Protein AF-A0A7N1A497-F1 (afdb_monomer_lite)

Secondary structure (DSSP, 8-state):
-PPP-GGGGS--HHHHB-HHHHHHHHH--HHHHHHH-EEEETTEEE---B-HHHHHHHHHHHHHHHHHHHHHT-TTS-BSSSSSS-EEEGGGGT-HHHHHHHIIIIIHHHHHHH-GGGTGGG------EEE------PPP-

Radius of gyration: 17.55 Å; chains: 1; bounding box: 47×36×50 Å

pLDDT: mean 84.55, std 15.81, range [39.16, 97.81]

Sequence (141 aa):
MQRVDWSLYSMNPGEFFTPAFLNAIHDGSEGAICSIVTELFPGIYEFEIFRRDFCQRLIEESDLMENWVFHTRSDPIRAASAPRESGLVLSDFGMKSMLNQMMRDYIRPVAAVLFPEFGGASLDRQQSFALMYGYIGYPEG

Organism: Kalanchoe fedtschenkoi (NCBI:txid63787)

Foldseek 3Di:
DDDDPCVLLAADQVQFFDPLLVVLLVVLDLVSLVVQWDDPDQLDIDGGTTDPRNVVSVVVNQVVVVVVCVVVVDPQWDAPDDDDDFKTFPCSPRNVVNVQCCCQRRVLSSQCSSPVVPPSVPDRDDTDMDGDDDDPDDPDD

Structure (mmCIF, N/CA/C/O backbone):
data_AF-A0A7N1A497-F1
#
_entry.id   AF-A0A7N1A497-F1
#
loop_
_atom_site.group_PDB
_atom_site.id
_atom_site.type_symbol
_atom_site.label_atom_id
_atom_site.label_alt_id
_atom_site.label_comp_id
_atom_site.label_asym_id
_atom_site.label_entity_id
_atom_site.label_seq_id
_atom_site.pdbx_PDB_ins_code
_atom_site.Cartn_x
_atom_site.Cartn_y
_atom_site.Cartn_z
_atom_site.occupancy
_atom_site.B_iso_or_equiv
_atom_site.auth_seq_id
_atom_site.auth_comp_id
_atom_site.auth_asym_id
_atom_site.auth_atom_id
_atom_site.pdbx_PDB_model_num
ATOM 1 N N . MET A 1 1 ? 25.891 2.805 -14.492 1.00 43.47 1 MET A N 1
ATOM 2 C CA . MET A 1 1 ? 25.101 1.613 -14.123 1.00 43.47 1 MET A CA 1
ATOM 3 C C . MET A 1 1 ? 24.245 2.009 -12.930 1.00 43.47 1 MET A C 1
ATOM 5 O O . MET A 1 1 ? 24.787 2.106 -11.837 1.00 43.47 1 MET A O 1
ATOM 9 N N . GLN A 1 2 ? 22.981 2.387 -13.146 1.00 57.78 2 GLN A N 1
ATOM 10 C CA . GLN A 1 2 ? 22.062 2.682 -12.037 1.00 57.78 2 GLN A CA 1
ATOM 11 C C . GLN A 1 2 ? 21.722 1.375 -11.312 1.00 57.78 2 GLN A C 1
ATOM 13 O O . GLN A 1 2 ? 21.612 0.321 -11.939 1.00 57.78 2 GLN A O 1
ATOM 18 N N . ARG A 1 3 ? 21.673 1.431 -9.981 1.00 63.66 3 ARG A N 1
ATOM 19 C CA . ARG A 1 3 ? 21.463 0.273 -9.112 1.00 63.66 3 ARG A CA 1
ATOM 20 C C . ARG A 1 3 ? 19.959 0.077 -8.936 1.00 63.66 3 ARG A C 1
ATOM 22 O O . ARG A 1 3 ? 19.317 0.964 -8.397 1.00 63.66 3 ARG A O 1
ATOM 29 N N . VAL A 1 4 ? 19.442 -1.070 -9.369 1.00 68.81 4 VAL A N 1
ATOM 30 C CA . VAL A 1 4 ? 18.051 -1.482 -9.118 1.00 68.81 4 VAL A CA 1
ATOM 31 C C . VAL A 1 4 ? 17.860 -1.701 -7.618 1.00 68.81 4 VAL A C 1
ATOM 33 O O . VAL A 1 4 ? 18.651 -2.429 -6.998 1.00 68.81 4 VAL A O 1
ATOM 36 N N . ASP A 1 5 ? 16.829 -1.088 -7.037 1.00 80.62 5 ASP A N 1
ATOM 37 C CA . ASP A 1 5 ? 16.453 -1.326 -5.645 1.00 80.62 5 ASP A CA 1
ATOM 38 C C . ASP A 1 5 ? 15.539 -2.552 -5.528 1.00 80.62 5 ASP A C 1
ATOM 40 O O . ASP A 1 5 ? 14.311 -2.476 -5.517 1.00 80.62 5 ASP A O 1
ATOM 44 N N . TRP A 1 6 ? 16.165 -3.720 -5.391 1.00 83.06 6 TRP A N 1
ATOM 45 C CA . TRP A 1 6 ? 15.466 -4.998 -5.240 1.00 83.06 6 TRP A CA 1
ATOM 46 C C . TRP A 1 6 ? 14.535 -5.069 -4.024 1.00 83.06 6 TRP A C 1
ATOM 48 O O . TRP A 1 6 ? 13.638 -5.913 -4.003 1.00 83.06 6 TRP A O 1
ATOM 58 N N . SER A 1 7 ? 14.717 -4.207 -3.018 1.00 86.75 7 SER A N 1
ATOM 59 C CA . SER A 1 7 ? 13.871 -4.221 -1.822 1.00 86.75 7 SER A CA 1
ATOM 60 C C . SER A 1 7 ? 12.425 -3.813 -2.118 1.00 86.75 7 SER A C 1
ATOM 62 O O . SER A 1 7 ? 11.524 -4.275 -1.426 1.00 86.75 7 SER A O 1
ATOM 64 N N . LEU A 1 8 ? 12.174 -3.042 -3.185 1.00 89.31 8 LEU A N 1
ATOM 65 C CA . LEU A 1 8 ? 10.824 -2.639 -3.603 1.00 89.31 8 LEU A CA 1
ATOM 66 C C . LEU A 1 8 ? 9.998 -3.796 -4.185 1.00 89.31 8 LEU A C 1
ATOM 68 O O . LEU A 1 8 ? 8.771 -3.736 -4.214 1.00 89.31 8 LEU A O 1
ATOM 72 N N . TYR A 1 9 ? 10.652 -4.864 -4.642 1.00 90.00 9 TYR A N 1
ATOM 73 C CA . TYR A 1 9 ? 10.002 -5.980 -5.336 1.00 90.00 9 TYR A CA 1
ATOM 74 C C . TYR A 1 9 ? 9.536 -7.097 -4.396 1.00 90.00 9 TYR A C 1
ATOM 76 O O . TYR A 1 9 ? 8.829 -8.014 -4.820 1.00 90.00 9 TYR A O 1
ATOM 84 N N . SER A 1 10 ? 9.898 -7.017 -3.116 1.00 92.44 10 SER A N 1
ATOM 85 C CA . SER A 1 10 ? 9.478 -7.943 -2.068 1.00 92.44 10 SER A CA 1
ATOM 86 C C . SER A 1 10 ? 8.781 -7.175 -0.956 1.00 92.44 10 SER A C 1
ATOM 88 O O . SER A 1 10 ? 9.157 -6.054 -0.642 1.00 92.44 10 SER A O 1
ATOM 90 N N . MET A 1 11 ? 7.768 -7.773 -0.333 1.00 93.75 11 MET A N 1
ATOM 91 C CA . MET A 1 11 ? 7.037 -7.101 0.736 1.00 93.75 11 MET A CA 1
ATOM 92 C C . MET A 1 11 ? 7.947 -6.851 1.947 1.00 93.75 11 MET A C 1
ATOM 94 O O . MET A 1 11 ? 8.383 -7.804 2.594 1.00 93.75 11 MET A O 1
ATOM 98 N N . ASN A 1 12 ? 8.193 -5.580 2.273 1.00 93.75 12 ASN A N 1
ATOM 99 C CA . ASN A 1 12 ? 8.903 -5.162 3.480 1.00 93.75 12 ASN A CA 1
ATOM 100 C C . ASN A 1 12 ? 8.065 -4.123 4.248 1.00 93.75 12 ASN A C 1
ATOM 102 O O . ASN A 1 12 ? 8.229 -2.918 4.055 1.00 93.75 12 ASN A O 1
ATOM 106 N N . PRO A 1 13 ? 7.143 -4.571 5.119 1.00 93.19 13 PRO A N 1
ATOM 107 C CA . PRO A 1 13 ? 6.156 -3.689 5.736 1.00 93.19 13 PRO A CA 1
ATOM 108 C C . PRO A 1 13 ? 6.800 -2.547 6.529 1.00 93.19 13 PRO A C 1
ATOM 110 O O . PRO A 1 13 ? 6.355 -1.409 6.416 1.00 93.19 13 PRO A O 1
ATOM 113 N N . GLY A 1 14 ? 7.878 -2.835 7.269 1.00 94.00 14 GLY A N 1
ATOM 114 C CA . GLY A 1 14 ? 8.581 -1.859 8.109 1.00 94.00 14 GLY A CA 1
ATOM 115 C C . GLY A 1 14 ? 9.294 -0.751 7.331 1.00 94.00 14 GLY A C 1
ATOM 116 O O . GLY A 1 14 ? 9.503 0.335 7.867 1.00 94.00 14 GLY A O 1
ATOM 117 N N . GLU A 1 15 ? 9.637 -1.001 6.067 1.00 94.19 15 GLU A N 1
ATOM 118 C CA . GLU A 1 15 ? 10.219 0.011 5.183 1.00 94.19 15 GLU A CA 1
ATOM 119 C C . GLU A 1 15 ? 9.182 0.744 4.335 1.00 94.19 15 GLU A C 1
ATOM 121 O O . GLU A 1 15 ? 9.484 1.818 3.821 1.00 94.19 15 GLU A O 1
ATOM 126 N N . PHE A 1 16 ? 7.986 0.177 4.155 1.00 95.31 16 PHE A N 1
ATOM 127 C CA . PHE A 1 16 ? 6.973 0.728 3.250 1.00 95.31 16 PHE A CA 1
ATOM 128 C C . PHE A 1 16 ? 5.981 1.615 3.992 1.00 95.31 16 PHE A C 1
ATOM 130 O O . PHE A 1 16 ? 5.627 2.696 3.518 1.00 95.31 16 PHE A O 1
ATOM 137 N N . PHE A 1 17 ? 5.542 1.167 5.164 1.00 97.62 17 PHE A N 1
ATOM 138 C CA . PHE A 1 17 ? 4.409 1.750 5.862 1.00 97.62 17 PHE A CA 1
ATOM 139 C C . PHE A 1 17 ? 4.806 2.574 7.076 1.00 97.62 17 PHE A C 1
ATOM 141 O O . PHE A 1 17 ? 5.833 2.336 7.720 1.00 97.62 17 PHE A O 1
ATOM 148 N N . THR A 1 18 ? 3.975 3.558 7.407 1.00 97.81 18 THR A N 1
ATOM 149 C CA . THR A 1 18 ? 4.157 4.334 8.632 1.00 97.81 18 THR A CA 1
ATOM 150 C C . THR A 1 18 ? 4.018 3.416 9.855 1.00 97.81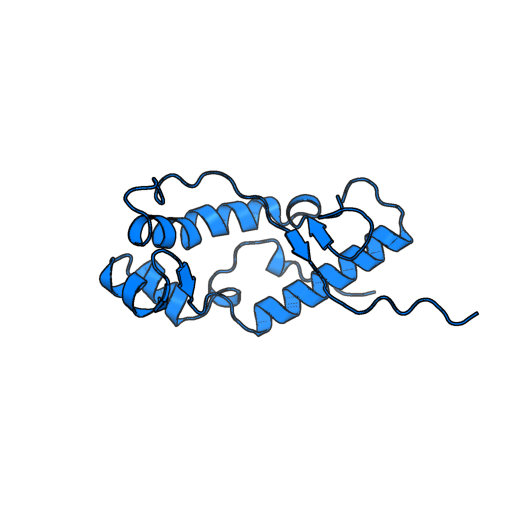 18 THR A C 1
ATOM 152 O O . THR A 1 18 ? 3.225 2.468 9.838 1.00 97.81 18 THR A O 1
ATOM 155 N N . PRO A 1 19 ? 4.753 3.676 10.954 1.00 97.19 19 PRO A N 1
ATOM 156 C CA . PRO A 1 19 ? 4.593 2.896 12.180 1.00 97.19 19 PRO A CA 1
ATOM 157 C C . PRO A 1 19 ? 3.158 2.925 12.720 1.00 97.19 19 PRO A C 1
ATOM 159 O O . PRO A 1 19 ? 2.674 1.912 13.213 1.00 97.19 19 PRO A O 1
ATOM 162 N N . ALA A 1 20 ? 2.468 4.065 12.598 1.00 96.69 20 ALA A N 1
ATOM 163 C CA . ALA A 1 20 ? 1.079 4.211 13.025 1.00 96.69 20 ALA A CA 1
ATOM 164 C C . ALA A 1 20 ? 0.147 3.274 12.245 1.00 96.69 20 ALA A C 1
ATOM 166 O O . ALA A 1 20 ? -0.616 2.527 12.857 1.00 96.69 20 ALA A O 1
ATOM 167 N N . PHE A 1 21 ? 0.272 3.253 10.913 1.00 97.62 21 PHE A N 1
ATOM 168 C CA . PHE A 1 21 ? -0.498 2.352 10.063 1.00 97.62 21 PHE A CA 1
ATOM 169 C C . PHE A 1 21 ? -0.230 0.886 10.413 1.00 97.62 21 PHE A C 1
ATOM 171 O O . PHE A 1 21 ? -1.163 0.136 10.681 1.00 97.62 21 PHE A O 1
ATOM 178 N N . LEU A 1 22 ? 1.041 0.478 10.488 1.00 97.12 22 LEU A N 1
ATOM 179 C CA . LEU A 1 22 ? 1.401 -0.904 10.827 1.00 97.12 22 LEU A CA 1
ATOM 180 C C . LEU A 1 22 ? 0.843 -1.345 12.173 1.00 97.12 22 LEU A C 1
ATOM 182 O O . LEU A 1 22 ? 0.290 -2.436 12.271 1.00 97.12 22 LEU A O 1
ATOM 186 N N . ASN A 1 23 ? 0.980 -0.507 13.198 1.00 97.19 23 ASN A N 1
ATOM 187 C CA . ASN A 1 23 ? 0.487 -0.825 14.531 1.00 97.19 23 ASN A CA 1
ATOM 188 C C . ASN A 1 23 ? -1.033 -1.006 14.529 1.00 97.19 23 ASN A C 1
ATOM 190 O O . ASN A 1 23 ? -1.518 -1.951 15.141 1.00 97.19 23 ASN A O 1
ATOM 194 N N . ALA A 1 24 ? -1.772 -0.162 13.803 1.00 97.31 24 ALA A N 1
ATOM 195 C CA . ALA A 1 24 ? -3.220 -0.296 13.681 1.00 97.31 24 ALA A CA 1
ATOM 196 C C . ALA A 1 24 ? -3.633 -1.594 12.967 1.00 97.31 24 ALA A C 1
ATOM 198 O O . ALA A 1 24 ? -4.546 -2.281 13.420 1.00 97.31 24 ALA A O 1
ATOM 199 N N . ILE A 1 25 ? -2.934 -1.973 11.891 1.00 96.81 25 ILE A N 1
ATOM 200 C CA . ILE A 1 25 ? -3.183 -3.241 11.185 1.00 96.81 25 ILE A CA 1
ATOM 201 C C . ILE A 1 25 ? -2.828 -4.453 12.055 1.00 96.81 25 ILE A C 1
ATOM 203 O O . ILE A 1 25 ? -3.540 -5.454 12.024 1.00 96.81 25 ILE A O 1
ATOM 207 N N . HIS A 1 26 ? -1.743 -4.378 12.828 1.00 95.25 26 HIS A N 1
ATOM 208 C CA . HIS A 1 26 ? -1.327 -5.453 13.729 1.00 95.25 26 HIS A CA 1
ATOM 209 C C . HIS A 1 26 ? -2.257 -5.622 14.932 1.00 95.25 26 HIS A C 1
ATOM 211 O O . HIS A 1 26 ? -2.475 -6.754 15.357 1.00 95.25 26 HIS A O 1
ATOM 217 N N . ASP A 1 27 ? -2.791 -4.525 15.469 1.00 96.38 27 ASP A N 1
ATOM 218 C CA . ASP A 1 27 ? -3.833 -4.555 16.496 1.00 96.38 27 ASP A CA 1
ATOM 219 C C . ASP A 1 27 ? -5.122 -5.181 15.940 1.00 96.38 27 ASP A C 1
ATOM 221 O O . ASP A 1 27 ? -5.709 -6.071 16.554 1.00 96.38 27 ASP A O 1
ATOM 225 N N . GLY A 1 28 ? -5.517 -4.769 14.732 1.00 91.00 28 GLY A N 1
ATOM 226 C CA . GLY A 1 28 ? -6.617 -5.370 13.982 1.00 91.00 28 GLY A CA 1
ATOM 227 C C . GLY A 1 28 ? -8.013 -5.043 14.518 1.00 91.00 28 GLY A C 1
ATOM 228 O O . GLY A 1 28 ? -8.995 -5.503 13.934 1.00 91.00 28 GLY A O 1
ATOM 229 N N . SER A 1 29 ? -8.137 -4.259 15.595 1.00 95.31 29 SER A N 1
ATOM 230 C CA . SER A 1 29 ? -9.435 -3.776 16.059 1.00 95.31 29 SER A CA 1
ATOM 231 C C . SER A 1 29 ? -9.966 -2.642 15.180 1.00 95.31 29 SER A C 1
ATOM 233 O O . SER A 1 29 ? -9.214 -1.827 14.638 1.00 95.31 29 SER A O 1
ATOM 235 N N . GLU A 1 30 ? -11.294 -2.542 15.094 1.00 95.19 30 GLU A N 1
ATOM 236 C CA . GLU A 1 30 ? -11.962 -1.412 14.439 1.00 95.19 30 GLU A CA 1
ATOM 237 C C . GLU A 1 30 ? -11.523 -0.079 15.052 1.00 95.19 30 GLU A C 1
ATOM 239 O O . GLU A 1 30 ? -11.254 0.874 14.331 1.00 95.19 30 GLU A O 1
ATOM 244 N N . GLY A 1 31 ? -11.370 -0.024 16.380 1.00 96.19 31 GLY A N 1
ATOM 245 C CA . GLY A 1 31 ? -10.925 1.176 17.086 1.00 96.19 31 GLY A CA 1
ATOM 246 C C . GLY A 1 31 ? -9.528 1.633 16.666 1.00 96.19 31 GLY A C 1
ATOM 247 O O . GLY A 1 31 ? -9.320 2.825 16.445 1.00 96.19 31 GLY A O 1
ATOM 248 N N . ALA A 1 32 ? -8.582 0.704 16.506 1.00 96.94 32 ALA A N 1
ATOM 249 C CA . ALA A 1 32 ? -7.232 1.033 16.062 1.00 96.94 32 ALA A CA 1
ATOM 250 C C . ALA A 1 32 ? -7.209 1.510 14.602 1.00 96.94 32 ALA A C 1
ATOM 252 O O . ALA A 1 32 ? -6.564 2.515 14.301 1.00 96.94 32 ALA A O 1
ATOM 253 N N . ILE A 1 33 ? -7.956 0.860 13.706 1.00 95.88 33 ILE A N 1
ATOM 254 C CA . ILE A 1 33 ? -8.060 1.280 12.300 1.00 95.88 33 ILE A CA 1
ATOM 255 C C . ILE A 1 33 ? -8.751 2.646 12.185 1.00 95.88 33 ILE A C 1
ATOM 257 O O . ILE A 1 33 ? -8.243 3.538 11.512 1.00 95.88 33 ILE A O 1
ATOM 261 N N . CYS A 1 34 ? -9.854 2.867 12.898 1.00 95.69 34 CYS A N 1
ATOM 262 C CA . CYS A 1 34 ? -10.537 4.160 12.915 1.00 95.69 34 CYS A CA 1
ATOM 263 C C . CYS A 1 34 ? -9.680 5.272 13.540 1.00 95.69 34 CYS A C 1
ATOM 265 O O . CYS A 1 34 ? -9.870 6.435 13.207 1.00 95.69 34 CYS A O 1
ATOM 267 N N . SER A 1 35 ? -8.713 4.942 14.406 1.00 96.56 35 SER A N 1
ATOM 268 C CA . SER A 1 35 ? -7.826 5.942 15.019 1.00 96.56 35 SER A CA 1
ATOM 269 C C . SER A 1 35 ? -6.838 6.587 14.042 1.00 96.56 35 SER A C 1
ATOM 271 O O . SER A 1 35 ? -6.362 7.691 14.303 1.00 96.56 35 SER A O 1
ATOM 273 N N . ILE A 1 36 ? -6.532 5.917 12.925 1.00 96.56 36 ILE A N 1
ATOM 274 C CA . ILE A 1 36 ? -5.603 6.418 11.899 1.00 96.56 36 ILE A CA 1
ATOM 275 C C . ILE A 1 36 ? -6.323 7.023 10.688 1.00 96.56 36 ILE A C 1
ATOM 277 O O . ILE A 1 36 ? -5.662 7.555 9.799 1.00 96.56 36 ILE A O 1
ATOM 281 N N . VAL A 1 37 ? -7.654 6.928 10.638 1.00 96.31 37 VAL A N 1
ATOM 282 C CA . VAL A 1 37 ? -8.482 7.352 9.508 1.00 96.31 37 VAL A CA 1
ATOM 283 C C . VAL A 1 37 ? -9.255 8.620 9.850 1.00 96.31 37 VAL A C 1
ATOM 285 O O . VAL A 1 37 ? -9.839 8.744 10.921 1.00 96.31 37 VAL A O 1
ATOM 288 N N . THR A 1 38 ? -9.306 9.552 8.902 1.00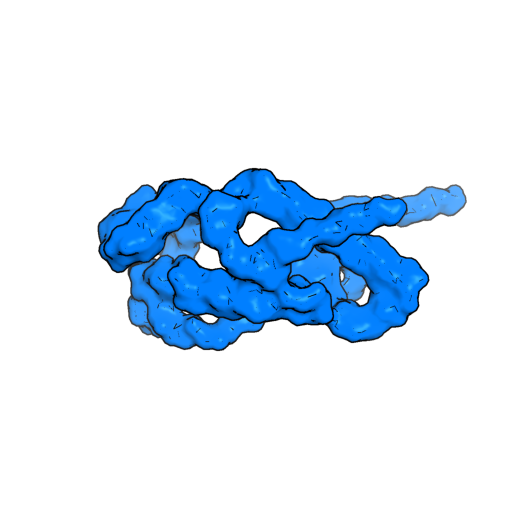 96.81 38 THR A N 1
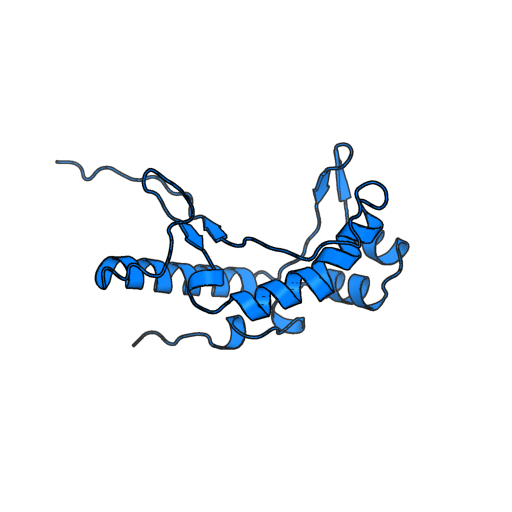ATOM 289 C CA . THR A 1 38 ? -10.186 10.724 8.943 1.00 96.81 38 THR A CA 1
ATOM 290 C C . THR A 1 38 ? -11.195 10.640 7.803 1.00 96.81 38 THR A C 1
ATOM 292 O O . THR A 1 38 ? -10.816 10.480 6.645 1.00 96.81 38 THR A O 1
ATOM 295 N N . GLU A 1 39 ? -12.487 10.745 8.111 1.00 96.56 39 GLU A N 1
ATOM 296 C CA . GLU A 1 39 ? -13.533 10.848 7.089 1.00 96.56 39 GLU A CA 1
ATOM 297 C C . GLU A 1 39 ? -13.637 12.299 6.602 1.00 96.56 39 GLU A C 1
ATOM 299 O O . GLU A 1 39 ? -13.969 13.201 7.371 1.00 96.56 39 GLU A O 1
ATOM 304 N N . LEU A 1 40 ? -13.331 12.534 5.325 1.00 96.06 40 LEU A N 1
ATOM 305 C CA . LEU A 1 40 ? -13.418 13.861 4.706 1.00 96.06 40 LEU A CA 1
ATOM 306 C C . LEU A 1 40 ? -14.840 14.154 4.211 1.00 96.06 40 LEU A C 1
ATOM 308 O O . LEU A 1 40 ? -15.321 15.282 4.297 1.00 96.06 40 LEU A O 1
ATOM 312 N N . PHE A 1 41 ? -15.504 13.120 3.692 1.00 95.12 41 PHE A N 1
ATOM 313 C CA . PHE A 1 41 ? -16.884 13.118 3.206 1.00 95.12 41 PHE A CA 1
ATOM 314 C C . PHE A 1 41 ? -17.479 11.723 3.420 1.00 95.12 41 PHE A C 1
ATOM 316 O O . PHE A 1 41 ? -16.701 10.780 3.537 1.00 95.12 41 PHE A O 1
ATOM 323 N N . PRO A 1 42 ? -18.816 11.554 3.404 1.00 94.19 42 PRO A N 1
ATOM 324 C CA . PRO A 1 42 ? -19.441 10.242 3.558 1.00 94.19 42 PRO A CA 1
ATOM 325 C C . PRO A 1 42 ? -18.830 9.184 2.626 1.00 94.19 42 PRO A C 1
ATOM 327 O O . PRO A 1 42 ? -18.953 9.283 1.402 1.00 94.19 42 PRO A O 1
ATOM 330 N N . GLY A 1 43 ? -18.152 8.193 3.209 1.00 92.38 43 GLY A N 1
ATOM 331 C CA . GLY A 1 43 ? -17.480 7.110 2.479 1.00 92.38 43 GLY A CA 1
ATOM 332 C C . GLY A 1 43 ? -16.145 7.480 1.812 1.00 92.38 43 GLY A C 1
ATOM 333 O O . GLY A 1 43 ? -15.613 6.678 1.044 1.00 92.38 43 GLY A O 1
ATOM 334 N N . ILE A 1 44 ? -15.596 8.670 2.081 1.00 95.31 44 ILE A N 1
ATOM 335 C CA . ILE A 1 44 ? -14.278 9.125 1.616 1.00 95.31 44 ILE A CA 1
ATOM 336 C C . ILE A 1 44 ? -13.363 9.319 2.822 1.00 95.31 44 ILE A C 1
ATOM 338 O O . ILE A 1 44 ? -13.562 10.212 3.647 1.00 95.31 44 ILE A O 1
ATOM 342 N N . TYR A 1 45 ? -12.311 8.509 2.862 1.00 96.12 45 TYR A N 1
ATOM 343 C CA . TYR A 1 45 ? -11.397 8.402 3.989 1.00 96.12 45 TYR A CA 1
ATOM 344 C C . TYR A 1 45 ? -9.972 8.779 3.586 1.00 96.12 45 TYR A C 1
ATOM 346 O O . TYR A 1 45 ? -9.488 8.371 2.530 1.00 96.12 45 TYR A O 1
ATOM 354 N N . GLU A 1 46 ? -9.295 9.522 4.453 1.00 96.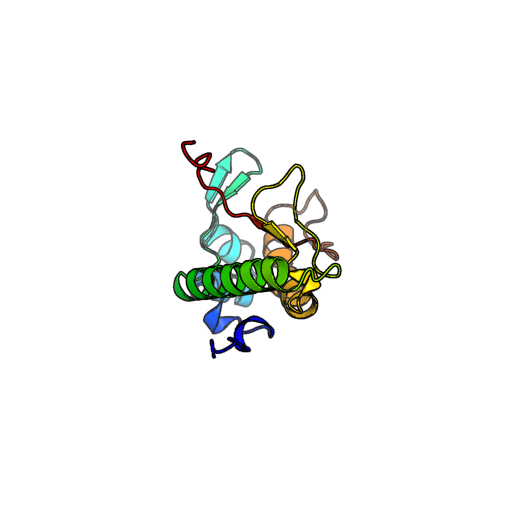50 46 GLU A N 1
ATOM 355 C CA . GLU A 1 46 ? -7.889 9.898 4.332 1.00 96.50 46 GLU A CA 1
ATOM 356 C C . GLU A 1 46 ? -7.090 9.336 5.513 1.00 96.50 46 GLU A C 1
ATOM 358 O O . GLU A 1 46 ? -7.557 9.346 6.654 1.00 96.50 46 GLU A O 1
ATOM 363 N N . PHE A 1 47 ? -5.890 8.822 5.236 1.00 96.31 47 PHE A N 1
ATOM 364 C CA . PHE A 1 47 ? -4.957 8.325 6.247 1.00 96.31 47 PHE A CA 1
ATOM 365 C C . PHE A 1 47 ? -3.526 8.244 5.703 1.00 96.31 47 PHE A C 1
ATOM 367 O O . PHE A 1 47 ? -3.296 8.061 4.505 1.00 96.31 47 PHE A O 1
ATOM 374 N N . GLU A 1 48 ? -2.545 8.348 6.601 1.00 96.56 48 GLU A N 1
ATOM 375 C CA . GLU A 1 48 ? -1.126 8.259 6.257 1.00 96.56 48 GLU A CA 1
ATOM 376 C C . GLU A 1 48 ? -0.659 6.797 6.234 1.00 96.56 48 GLU A C 1
ATOM 378 O O . GLU A 1 48 ? -0.437 6.167 7.270 1.00 96.56 48 GLU A O 1
ATOM 383 N N . ILE A 1 49 ? -0.496 6.247 5.032 1.00 96.81 49 ILE A N 1
ATOM 384 C CA . ILE A 1 49 ? -0.138 4.838 4.838 1.00 96.81 49 ILE A CA 1
ATOM 385 C C . ILE A 1 49 ? 1.359 4.627 4.601 1.00 96.81 49 ILE A C 1
ATOM 387 O O . ILE A 1 49 ? 1.962 3.754 5.223 1.00 96.81 49 ILE A O 1
ATOM 391 N N . PHE A 1 50 ? 1.970 5.410 3.714 1.00 97.12 50 PHE A N 1
ATOM 392 C CA . PHE A 1 50 ? 3.325 5.164 3.229 1.00 97.12 50 PHE A CA 1
ATOM 393 C C . PHE A 1 50 ? 4.342 6.094 3.863 1.00 97.12 50 PHE A C 1
ATOM 395 O O . PHE A 1 50 ? 4.091 7.280 4.070 1.00 97.12 50 PHE A O 1
ATOM 402 N N . ARG A 1 51 ? 5.541 5.568 4.094 1.00 97.19 51 ARG A N 1
ATOM 403 C CA . ARG A 1 51 ? 6.673 6.397 4.490 1.00 97.19 51 ARG A CA 1
ATOM 404 C C . ARG A 1 51 ? 7.185 7.200 3.297 1.00 97.19 51 ARG A C 1
ATOM 406 O O . ARG A 1 51 ? 7.212 6.721 2.164 1.00 97.19 51 ARG A O 1
ATOM 413 N N . ARG A 1 52 ? 7.675 8.412 3.564 1.00 95.62 52 ARG A N 1
ATOM 414 C CA . ARG A 1 52 ? 8.232 9.296 2.527 1.00 95.62 52 ARG A CA 1
ATOM 415 C C . ARG A 1 52 ? 9.420 8.673 1.783 1.00 95.62 52 ARG A C 1
ATOM 417 O O . ARG A 1 52 ? 9.525 8.852 0.576 1.00 95.62 52 ARG A O 1
ATOM 424 N N . ASP A 1 53 ? 10.303 7.965 2.483 1.00 94.38 53 ASP A N 1
ATOM 425 C CA . ASP A 1 53 ? 11.462 7.284 1.892 1.00 94.38 53 ASP A CA 1
ATOM 426 C C . ASP A 1 53 ? 11.044 6.157 0.941 1.00 94.38 53 ASP A C 1
ATOM 428 O O . ASP A 1 53 ? 11.628 6.015 -0.129 1.00 94.38 53 ASP A O 1
ATOM 432 N N . PHE A 1 54 ? 10.002 5.394 1.275 1.00 94.25 54 PHE A N 1
ATOM 433 C CA . PHE A 1 54 ? 9.405 4.440 0.341 1.00 94.25 54 PHE A CA 1
ATOM 434 C C . PHE A 1 54 ? 8.843 5.128 -0.906 1.00 94.25 54 PHE A C 1
ATOM 436 O O . PHE A 1 54 ? 9.171 4.716 -2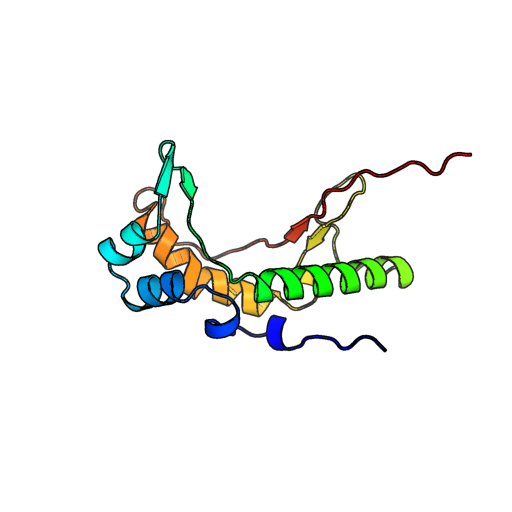.016 1.00 94.25 54 PHE A O 1
ATOM 443 N N . CYS A 1 55 ? 8.054 6.197 -0.742 1.00 94.25 55 CYS A N 1
ATOM 444 C CA . CYS A 1 55 ? 7.504 6.940 -1.880 1.00 94.25 55 CYS A CA 1
ATOM 445 C C . CYS A 1 55 ? 8.610 7.465 -2.805 1.00 94.25 55 CYS A C 1
ATOM 447 O O . CYS A 1 55 ? 8.503 7.324 -4.017 1.00 94.25 55 CYS A O 1
ATOM 449 N N . GLN A 1 56 ? 9.684 8.019 -2.237 1.00 93.00 56 GLN A N 1
ATOM 450 C CA . GLN A 1 56 ? 10.843 8.497 -2.991 1.00 93.00 56 GLN A CA 1
ATOM 451 C C . GLN A 1 56 ? 11.475 7.371 -3.822 1.00 93.00 56 GLN A C 1
ATOM 453 O O . GLN A 1 56 ? 11.652 7.529 -5.026 1.00 93.00 56 GLN A O 1
ATOM 458 N N . ARG A 1 57 ? 11.756 6.218 -3.205 1.00 92.88 57 ARG A N 1
ATOM 459 C CA . ARG A 1 57 ? 12.346 5.064 -3.903 1.00 92.88 57 ARG A CA 1
ATOM 460 C C . ARG A 1 57 ? 11.430 4.523 -4.999 1.00 92.88 57 ARG A C 1
ATOM 462 O O . ARG A 1 57 ? 11.909 4.174 -6.070 1.00 92.88 57 ARG A O 1
ATOM 469 N N . LEU A 1 58 ? 10.118 4.480 -4.754 1.00 91.44 58 LEU A N 1
ATOM 470 C CA . LEU A 1 58 ? 9.138 4.038 -5.748 1.00 91.44 58 LEU A CA 1
ATOM 471 C C . LEU A 1 58 ? 9.065 4.990 -6.951 1.00 91.44 58 LEU A C 1
ATOM 473 O O . LEU A 1 58 ? 8.943 4.520 -8.082 1.00 91.44 58 LEU A O 1
ATOM 477 N N . ILE A 1 59 ? 9.146 6.303 -6.717 1.00 89.56 59 ILE A N 1
ATOM 478 C CA . ILE A 1 59 ? 9.212 7.315 -7.782 1.00 89.56 59 ILE A CA 1
ATOM 479 C C . ILE A 1 59 ? 10.492 7.123 -8.599 1.00 89.56 59 ILE A C 1
ATOM 481 O O . ILE A 1 59 ? 10.409 6.964 -9.811 1.00 89.56 59 ILE A O 1
ATOM 485 N N . GLU A 1 60 ? 11.651 7.044 -7.940 1.00 89.94 60 GLU A N 1
ATOM 486 C CA . GLU A 1 60 ? 12.943 6.845 -8.608 1.00 89.94 60 GLU A CA 1
ATOM 487 C C . GLU A 1 60 ? 12.949 5.567 -9.461 1.00 89.94 60 GLU A C 1
ATOM 489 O O . GLU A 1 60 ? 13.342 5.602 -10.623 1.00 89.94 60 GLU A O 1
ATOM 494 N N . GLU A 1 61 ? 12.458 4.446 -8.929 1.00 89.56 61 GLU A N 1
ATOM 495 C CA . GLU A 1 61 ? 12.370 3.185 -9.674 1.00 89.56 61 GLU A CA 1
ATOM 496 C C . GLU A 1 61 ? 11.392 3.272 -10.859 1.00 89.56 61 GLU A C 1
ATOM 498 O O . GLU A 1 61 ? 11.661 2.722 -11.930 1.00 89.56 61 GLU A O 1
ATOM 503 N N . SER A 1 62 ? 10.279 3.995 -10.701 1.00 86.19 62 SER A N 1
ATOM 504 C CA . SER A 1 62 ? 9.320 4.226 -11.787 1.00 86.19 62 SER A CA 1
ATOM 505 C C . SER A 1 62 ? 9.946 5.061 -12.909 1.00 86.19 62 SER A C 1
ATOM 507 O O . SER A 1 62 ? 9.858 4.670 -14.072 1.00 86.19 62 SER A O 1
ATOM 509 N N . ASP A 1 63 ? 10.669 6.133 -12.579 1.00 84.31 63 ASP A N 1
ATOM 510 C CA . ASP A 1 63 ? 11.385 6.964 -13.555 1.00 84.31 63 ASP A CA 1
ATOM 511 C C . ASP A 1 63 ? 12.444 6.154 -14.317 1.00 84.31 63 ASP A C 1
ATOM 513 O O . ASP A 1 63 ? 12.602 6.286 -15.536 1.00 84.31 63 ASP A O 1
ATOM 517 N N . LEU A 1 64 ? 13.188 5.293 -13.615 1.00 85.00 64 LEU A N 1
ATOM 518 C CA . LEU A 1 64 ? 14.173 4.397 -14.227 1.00 85.00 64 LEU A CA 1
ATOM 519 C C . LEU A 1 64 ? 13.517 3.451 -15.231 1.00 85.00 64 LEU A C 1
ATOM 521 O O . LEU A 1 64 ? 14.022 3.278 -16.345 1.00 85.00 64 LEU A O 1
ATOM 525 N N . MET A 1 65 ? 12.392 2.855 -14.843 1.00 83.00 65 MET A N 1
ATOM 526 C CA . MET A 1 65 ? 11.665 1.919 -15.686 1.00 83.00 65 MET A CA 1
ATOM 527 C C . MET A 1 65 ? 11.061 2.615 -16.907 1.00 83.00 65 MET A C 1
ATOM 529 O O . MET A 1 65 ? 11.164 2.096 -18.017 1.00 83.00 65 MET A O 1
ATOM 533 N N . GLU A 1 66 ? 10.497 3.810 -16.745 1.00 79.06 66 GLU A N 1
ATOM 534 C CA . GLU A 1 66 ? 9.909 4.568 -17.851 1.00 79.06 66 GLU A CA 1
ATOM 535 C C . GLU A 1 66 ? 10.972 4.950 -18.879 1.00 79.06 66 GLU A C 1
ATOM 537 O O . GLU A 1 66 ? 10.809 4.708 -20.080 1.00 79.06 66 GLU A O 1
ATOM 542 N N . ASN A 1 67 ? 12.118 5.441 -18.401 1.00 79.81 67 ASN A N 1
ATOM 543 C CA . ASN A 1 67 ? 13.273 5.711 -19.247 1.00 79.81 67 ASN A CA 1
ATOM 544 C C . ASN A 1 67 ? 13.738 4.445 -19.976 1.00 79.81 67 ASN A C 1
ATOM 546 O O . ASN A 1 67 ? 14.032 4.494 -21.173 1.00 79.81 67 ASN A O 1
ATOM 550 N N . TRP A 1 68 ? 13.796 3.301 -19.294 1.00 80.69 68 TRP A N 1
ATOM 551 C CA . TRP A 1 68 ? 14.194 2.042 -19.917 1.00 80.69 68 TRP A CA 1
ATOM 552 C C . TRP A 1 68 ? 13.212 1.596 -21.008 1.00 80.69 68 TRP A C 1
ATOM 554 O O . TRP A 1 68 ? 13.654 1.262 -22.111 1.00 80.69 68 TRP A O 1
ATOM 564 N N . VAL A 1 69 ? 11.899 1.646 -20.753 1.00 77.38 69 VAL A N 1
ATOM 565 C CA . VAL A 1 69 ? 10.850 1.330 -21.741 1.00 77.38 69 VAL A CA 1
ATOM 566 C C . VAL A 1 69 ? 10.995 2.212 -22.978 1.00 77.38 69 VAL A C 1
ATOM 568 O O . VAL A 1 69 ? 11.005 1.698 -24.102 1.00 77.38 69 VAL A O 1
ATOM 571 N N . PHE A 1 70 ? 11.188 3.518 -22.778 1.00 74.25 70 PHE A N 1
ATOM 572 C CA . PHE A 1 70 ? 11.366 4.484 -23.860 1.00 74.25 70 PHE A CA 1
ATOM 573 C C . PHE A 1 70 ? 12.579 4.159 -24.747 1.00 74.25 70 PHE A C 1
ATOM 575 O O . PHE A 1 70 ? 12.467 4.149 -25.974 1.00 74.25 70 PHE A O 1
ATOM 582 N N . HIS A 1 71 ? 13.732 3.844 -24.145 1.00 76.62 71 HIS A N 1
ATOM 583 C CA . HIS A 1 71 ? 14.972 3.589 -24.890 1.00 76.62 71 HIS A CA 1
ATOM 584 C C . HIS A 1 71 ? 15.026 2.204 -25.543 1.00 76.62 71 HIS A C 1
ATOM 586 O O . HIS A 1 71 ? 15.666 2.041 -26.582 1.00 76.62 71 HIS A O 1
ATOM 592 N N . THR A 1 72 ? 14.379 1.199 -24.951 1.00 74.12 72 THR A N 1
ATOM 593 C CA . THR A 1 72 ? 14.451 -0.191 -25.431 1.00 74.12 72 THR A CA 1
ATOM 594 C C . THR A 1 72 ? 13.299 -0.596 -26.346 1.00 74.12 72 THR A C 1
ATOM 596 O O . THR A 1 72 ? 13.387 -1.652 -26.968 1.00 74.12 72 THR A O 1
ATOM 599 N N . ARG A 1 73 ? 12.249 0.234 -26.472 1.00 63.88 73 ARG A N 1
ATOM 600 C CA . ARG A 1 73 ? 10.985 -0.118 -27.153 1.00 63.88 73 ARG A CA 1
ATOM 601 C C . ARG A 1 73 ? 10.400 -1.428 -26.623 1.00 63.88 73 ARG A C 1
ATOM 603 O O . ARG A 1 73 ? 9.935 -2.274 -27.381 1.00 63.88 73 ARG A O 1
ATOM 610 N N . SER A 1 74 ? 10.484 -1.610 -25.311 1.00 60.75 74 SER A N 1
ATOM 611 C CA . SER A 1 74 ? 9.995 -2.817 -24.663 1.00 60.75 74 SER A CA 1
ATOM 612 C C . SER A 1 74 ? 8.468 -2.792 -24.587 1.00 60.75 74 SER A C 1
ATOM 614 O O . SER A 1 74 ? 7.894 -2.184 -23.690 1.00 60.75 74 SER A O 1
ATOM 616 N N . ASP A 1 75 ? 7.827 -3.541 -25.487 1.00 60.12 75 ASP A N 1
ATOM 617 C CA . ASP A 1 75 ? 6.374 -3.754 -25.539 1.00 60.12 75 ASP A CA 1
ATOM 618 C C . ASP A 1 75 ? 5.711 -4.423 -24.305 1.00 60.12 75 ASP A C 1
ATOM 620 O O . ASP A 1 75 ? 4.505 -4.229 -24.136 1.00 60.12 75 ASP A O 1
ATOM 624 N N . PRO A 1 76 ? 6.381 -5.218 -23.430 1.00 60.41 76 PRO A N 1
ATOM 625 C CA . PRO A 1 76 ? 5.661 -5.927 -22.366 1.00 60.41 76 PRO A CA 1
ATOM 626 C C . PRO A 1 76 ? 5.205 -5.038 -21.200 1.00 60.41 76 PRO A C 1
ATOM 628 O O . PRO A 1 76 ? 4.412 -5.504 -20.383 1.00 60.41 76 PRO A O 1
ATOM 631 N N . ILE A 1 77 ? 5.676 -3.790 -21.102 1.00 65.00 77 ILE A N 1
ATOM 632 C CA . ILE A 1 77 ? 5.266 -2.864 -20.039 1.00 65.00 77 ILE A CA 1
ATOM 633 C C . ILE A 1 77 ? 4.187 -1.941 -20.586 1.00 65.00 77 ILE A C 1
ATOM 635 O O . ILE A 1 77 ? 4.443 -1.084 -21.433 1.00 65.00 77 ILE A O 1
ATOM 639 N N . ARG A 1 78 ? 2.954 -2.122 -20.105 1.00 64.12 78 ARG A N 1
ATOM 640 C CA . ARG A 1 78 ? 1.826 -1.319 -20.571 1.00 64.12 78 ARG A CA 1
ATOM 641 C C . ARG A 1 78 ? 1.883 0.077 -19.965 1.00 64.12 78 ARG A C 1
ATOM 643 O O . ARG A 1 78 ? 2.093 0.245 -18.762 1.00 64.12 78 ARG A O 1
ATOM 650 N N . ALA A 1 79 ? 1.598 1.064 -20.807 1.00 62.66 79 ALA A N 1
ATOM 651 C CA . ALA A 1 79 ? 1.266 2.400 -20.345 1.00 62.66 79 ALA A CA 1
ATOM 652 C C . ALA A 1 79 ? -0.057 2.364 -19.566 1.00 62.66 79 ALA A C 1
ATOM 654 O O . ALA A 1 79 ? -1.008 1.683 -19.963 1.00 62.66 79 ALA A O 1
ATOM 655 N N . ALA A 1 80 ? -0.121 3.107 -18.464 1.00 59.62 80 ALA A N 1
ATOM 656 C CA . ALA A 1 80 ? -1.312 3.161 -17.621 1.00 59.62 80 ALA A CA 1
ATOM 657 C C . ALA A 1 80 ? -2.488 3.931 -18.263 1.00 59.62 80 ALA A C 1
ATOM 659 O O . ALA A 1 80 ? -3.633 3.721 -17.862 1.00 59.62 80 ALA A O 1
ATOM 660 N N . SER A 1 81 ? -2.244 4.793 -19.263 1.00 51.84 81 SER A N 1
ATOM 661 C CA . SER A 1 81 ? -3.289 5.576 -19.941 1.00 51.84 81 SER A CA 1
ATOM 662 C C . SER A 1 81 ? -2.918 6.006 -21.376 1.00 51.84 81 SER A C 1
ATOM 664 O O . SER A 1 81 ? -1.753 5.984 -21.780 1.00 51.84 81 SER A O 1
ATOM 666 N N . ALA A 1 82 ? -3.933 6.399 -22.158 1.00 46.97 82 ALA A N 1
ATOM 667 C CA . ALA A 1 82 ? -3.809 7.001 -23.490 1.00 46.97 82 ALA A CA 1
ATOM 668 C C . ALA A 1 82 ? -4.657 8.296 -23.583 1.00 46.97 82 ALA A C 1
ATOM 670 O O . ALA A 1 82 ? -5.722 8.332 -22.964 1.00 46.97 82 ALA A O 1
ATOM 671 N N . PRO A 1 83 ? -4.249 9.320 -24.370 1.00 52.09 83 PRO A N 1
ATOM 672 C CA . PRO A 1 83 ? -3.128 9.317 -25.303 1.00 52.09 83 PRO A CA 1
ATOM 673 C C . PRO A 1 83 ? -1.892 9.999 -24.695 1.00 52.09 83 PRO A C 1
ATOM 675 O O . PRO A 1 83 ? -1.885 11.208 -24.542 1.00 52.09 83 PRO A O 1
ATOM 678 N N . ARG A 1 84 ? -0.846 9.203 -24.420 1.00 49.19 84 ARG A N 1
ATOM 679 C CA . ARG A 1 84 ? 0.526 9.636 -24.098 1.00 49.19 84 ARG A CA 1
ATOM 680 C C . ARG A 1 84 ? 0.630 10.709 -23.013 1.00 49.19 84 ARG A C 1
ATOM 682 O O . ARG A 1 84 ? 0.705 11.870 -23.352 1.00 49.19 84 ARG A O 1
ATOM 689 N N . GLU A 1 85 ? 0.766 10.306 -21.755 1.00 53.62 85 GLU A N 1
ATOM 690 C CA . GLU A 1 85 ? 1.692 10.962 -20.823 1.00 53.62 85 GLU A CA 1
ATOM 691 C C . GLU A 1 85 ? 1.733 10.184 -19.515 1.00 53.62 85 GLU A C 1
ATOM 693 O O . GLU A 1 85 ? 0.786 10.170 -18.733 1.00 53.62 85 GLU A O 1
ATOM 698 N N . SER A 1 86 ? 2.876 9.530 -19.322 1.00 59.03 86 SER A N 1
ATOM 699 C CA . SER A 1 86 ? 3.442 9.224 -18.016 1.00 59.03 86 SER A CA 1
ATOM 700 C C . SER A 1 86 ? 2.599 8.332 -17.111 1.00 59.03 86 SER A C 1
ATOM 702 O O . SER A 1 86 ? 1.903 8.763 -16.189 1.00 59.03 86 SER A O 1
ATOM 704 N N . GLY A 1 87 ? 2.739 7.029 -17.335 1.00 66.06 87 GLY A N 1
ATOM 705 C CA . GLY A 1 87 ? 2.352 6.074 -16.320 1.00 66.06 87 GLY A CA 1
ATOM 706 C C . GLY A 1 87 ? 2.736 4.640 -16.628 1.00 66.06 87 GLY A C 1
ATOM 707 O O . GLY A 1 87 ? 2.634 4.181 -17.766 1.00 66.06 87 GLY A O 1
ATOM 708 N N . LEU A 1 88 ? 3.124 3.918 -15.583 1.00 80.00 88 LEU A N 1
ATOM 709 C CA . LEU A 1 88 ? 3.613 2.548 -15.648 1.00 80.00 88 LEU A CA 1
ATOM 710 C C . LEU A 1 88 ? 2.720 1.620 -14.839 1.00 80.00 88 LEU A C 1
ATOM 712 O O . LEU A 1 88 ? 2.465 1.854 -13.656 1.00 80.00 88 LEU A O 1
ATOM 716 N N . VAL A 1 89 ? 2.295 0.516 -15.452 1.00 83.81 89 VAL A N 1
ATOM 717 C CA . VAL A 1 89 ? 1.651 -0.574 -14.718 1.00 83.81 89 VAL A CA 1
ATOM 718 C C . VAL A 1 89 ? 2.710 -1.299 -13.885 1.00 83.81 89 VAL A C 1
ATOM 720 O O . VAL A 1 89 ? 3.503 -2.080 -14.406 1.00 83.81 89 VAL A O 1
ATOM 723 N N . LEU A 1 90 ? 2.690 -1.086 -12.565 1.00 85.25 90 LEU A N 1
ATOM 724 C CA . LEU A 1 90 ? 3.679 -1.640 -11.624 1.00 85.25 90 LEU A CA 1
ATOM 725 C C . LEU A 1 90 ? 3.736 -3.175 -11.656 1.00 85.25 90 LEU A C 1
ATOM 727 O O . LEU A 1 90 ? 4.774 -3.804 -11.446 1.00 85.25 90 LEU A O 1
ATOM 731 N N . SER A 1 91 ? 2.598 -3.804 -11.952 1.00 84.00 91 SER A N 1
ATOM 732 C CA . SER A 1 91 ? 2.514 -5.261 -12.060 1.00 84.00 91 SER A CA 1
ATOM 733 C C . SER A 1 91 ? 3.258 -5.836 -13.271 1.00 84.00 91 SER A C 1
ATOM 735 O O . SER A 1 91 ? 3.599 -7.018 -13.234 1.00 84.00 91 SER A O 1
ATOM 737 N N . ASP A 1 92 ? 3.524 -5.040 -14.311 1.00 83.38 92 ASP A N 1
ATOM 738 C CA . ASP A 1 92 ? 4.127 -5.521 -15.560 1.00 83.38 92 ASP A CA 1
ATOM 739 C C . ASP A 1 92 ? 5.656 -5.645 -15.475 1.00 83.38 92 ASP A C 1
ATOM 741 O O . ASP A 1 92 ? 6.245 -6.378 -16.265 1.00 83.38 92 ASP A O 1
ATOM 745 N N . PHE A 1 93 ? 6.302 -5.010 -14.489 1.00 82.25 93 PHE A N 1
ATOM 746 C CA . PHE A 1 93 ? 7.761 -5.066 -14.320 1.00 82.25 93 PHE A CA 1
ATOM 747 C C . PHE A 1 93 ? 8.228 -5.732 -13.017 1.00 82.25 93 PHE A C 1
ATOM 749 O O . PHE A 1 93 ? 9.369 -5.571 -12.604 1.00 82.25 93 PHE A O 1
ATOM 756 N N . GLY A 1 94 ? 7.373 -6.553 -12.396 1.00 85.75 94 GLY A N 1
ATOM 757 C CA . GLY A 1 94 ? 7.785 -7.480 -11.331 1.00 85.75 94 GLY A CA 1
ATOM 758 C C . GLY A 1 94 ? 7.207 -7.202 -9.944 1.00 85.75 94 GLY A C 1
ATOM 759 O O . GLY A 1 94 ? 7.386 -8.020 -9.046 1.00 85.75 94 GLY A O 1
ATOM 760 N N . MET A 1 95 ? 6.441 -6.123 -9.751 1.00 91.31 95 MET A N 1
ATOM 761 C CA . MET A 1 95 ? 5.884 -5.784 -8.429 1.00 91.31 95 MET A CA 1
ATOM 762 C C . MET A 1 95 ? 4.568 -6.511 -8.108 1.00 91.31 95 MET A C 1
ATOM 764 O O . MET A 1 95 ? 4.048 -6.395 -7.000 1.00 91.31 95 MET A O 1
ATOM 768 N N . LYS A 1 96 ? 4.010 -7.293 -9.046 1.00 91.50 96 LYS A N 1
ATOM 769 C CA . LYS A 1 96 ? 2.680 -7.920 -8.917 1.00 91.50 96 LYS A CA 1
ATOM 770 C C . LYS A 1 96 ? 2.508 -8.738 -7.634 1.00 91.50 96 LYS A C 1
ATOM 772 O O . LYS A 1 96 ? 1.479 -8.622 -6.974 1.00 91.50 96 LYS A O 1
ATOM 777 N N . SER A 1 97 ? 3.487 -9.578 -7.290 1.00 92.50 97 SER A N 1
ATOM 778 C CA . SER A 1 97 ? 3.396 -10.440 -6.102 1.00 92.50 97 SER A CA 1
ATOM 779 C C . SER A 1 97 ? 3.385 -9.619 -4.813 1.00 92.50 97 SER A C 1
ATOM 781 O O . SER A 1 97 ? 2.531 -9.837 -3.955 1.00 92.50 97 SER A O 1
ATOM 783 N N . MET A 1 98 ? 4.291 -8.642 -4.712 1.00 94.12 98 MET A N 1
ATOM 784 C CA . MET A 1 98 ? 4.368 -7.722 -3.579 1.00 94.12 98 MET A CA 1
ATOM 785 C C . MET A 1 98 ? 3.070 -6.916 -3.438 1.00 94.12 98 MET A C 1
ATOM 787 O O . MET A 1 98 ? 2.490 -6.881 -2.358 1.00 94.12 98 MET A O 1
ATOM 791 N N . LEU A 1 99 ? 2.537 -6.363 -4.530 1.00 94.88 99 LEU A N 1
ATOM 792 C CA . LEU A 1 99 ? 1.298 -5.577 -4.515 1.00 94.88 99 LEU A CA 1
ATOM 793 C C . LEU A 1 99 ? 0.063 -6.418 -4.162 1.00 94.88 99 LEU A C 1
ATOM 795 O O . LEU A 1 99 ? -0.818 -5.962 -3.435 1.00 94.88 99 LEU A O 1
ATOM 799 N N . ASN A 1 100 ? 0.003 -7.668 -4.629 1.00 94.75 100 ASN A N 1
ATOM 800 C CA . ASN A 1 100 ? -1.052 -8.600 -4.228 1.00 94.75 100 ASN A CA 1
ATOM 801 C C . ASN A 1 100 ? -1.000 -8.884 -2.723 1.00 94.75 100 ASN A C 1
ATOM 803 O O . ASN A 1 100 ? -2.042 -8.931 -2.072 1.00 94.75 100 ASN A O 1
ATOM 807 N N . GLN A 1 101 ? 0.202 -9.068 -2.174 1.00 95.25 101 GLN A N 1
ATOM 808 C CA . GLN A 1 101 ? 0.403 -9.233 -0.738 1.00 95.25 101 GLN A CA 1
ATOM 809 C C . GLN A 1 101 ? 0.008 -7.964 0.029 1.00 95.25 101 GLN A C 1
ATOM 811 O O . GLN A 1 101 ? -0.738 -8.056 0.999 1.00 95.25 101 GLN A O 1
ATOM 816 N N . MET A 1 102 ? 0.426 -6.788 -0.446 1.00 95.62 102 MET A N 1
ATOM 817 C CA . MET A 1 102 ? 0.077 -5.485 0.121 1.00 95.62 102 MET A CA 1
ATOM 818 C C . MET A 1 102 ? -1.443 -5.296 0.225 1.00 95.62 102 MET A C 1
ATOM 820 O O . MET A 1 102 ? -1.969 -5.017 1.301 1.00 95.62 102 MET A O 1
ATOM 824 N N . MET A 1 103 ? -2.169 -5.506 -0.877 1.00 96.06 103 MET A N 1
ATOM 825 C CA . MET A 1 103 ? -3.631 -5.426 -0.897 1.00 96.06 103 MET A CA 1
ATOM 826 C C . MET A 1 103 ? -4.253 -6.406 0.106 1.00 96.06 103 MET A C 1
ATOM 828 O O . MET A 1 103 ? -5.098 -6.023 0.914 1.00 96.06 103 MET A O 1
ATOM 832 N N . ARG A 1 104 ? -3.836 -7.674 0.050 1.00 96.12 104 ARG A N 1
ATOM 833 C CA . ARG A 1 104 ? -4.438 -8.764 0.819 1.00 96.12 104 ARG A CA 1
ATOM 834 C C . ARG A 1 104 ? -4.228 -8.604 2.327 1.00 96.12 104 ARG A C 1
ATOM 836 O O . ARG A 1 104 ? -5.164 -8.850 3.091 1.00 96.12 104 ARG A O 1
ATOM 843 N N . ASP A 1 105 ? -3.022 -8.233 2.736 1.00 95.75 105 ASP A N 1
ATOM 844 C CA . ASP A 1 105 ? -2.598 -8.304 4.136 1.00 95.75 105 ASP A CA 1
ATOM 845 C C . ASP A 1 105 ? -2.696 -6.942 4.846 1.00 95.75 105 ASP A C 1
ATOM 847 O O . ASP A 1 105 ? -2.771 -6.915 6.070 1.00 95.75 105 ASP A O 1
ATOM 851 N N . TYR A 1 106 ? -2.760 -5.824 4.105 1.00 96.19 106 TYR A N 1
ATOM 852 C CA . TYR A 1 106 ? -2.733 -4.472 4.688 1.00 96.19 106 TYR A CA 1
ATOM 853 C C . TYR A 1 106 ? -3.894 -3.574 4.259 1.00 96.19 106 TYR A C 1
ATOM 855 O O . TYR A 1 106 ? -4.443 -2.865 5.094 1.00 96.19 106 TYR A O 1
ATOM 863 N N . ILE A 1 107 ? -4.318 -3.609 2.991 1.00 96.12 107 ILE A N 1
ATOM 864 C CA . ILE A 1 107 ? -5.428 -2.753 2.522 1.00 96.12 107 ILE A CA 1
ATOM 865 C C . ILE A 1 107 ? -6.791 -3.362 2.859 1.00 96.12 107 ILE A C 1
ATOM 867 O O . ILE A 1 107 ? -7.705 -2.667 3.294 1.00 96.12 107 ILE A O 1
ATOM 871 N N . ARG A 1 108 ? -6.940 -4.676 2.688 1.00 96.69 108 ARG A N 1
ATOM 872 C CA . ARG A 1 108 ? -8.199 -5.385 2.939 1.00 96.69 108 ARG A CA 1
ATOM 873 C C . ARG A 1 108 ? -8.692 -5.306 4.391 1.00 96.69 108 ARG A C 1
ATOM 875 O O . ARG A 1 108 ? -9.895 -5.132 4.548 1.00 96.69 108 ARG A O 1
ATOM 882 N N . PRO A 1 109 ? -7.847 -5.383 5.438 1.00 96.25 109 PRO A N 1
ATOM 883 C CA . PRO A 1 109 ? -8.305 -5.141 6.808 1.00 96.25 109 PRO A CA 1
ATOM 884 C C . PRO A 1 109 ? -8.916 -3.748 6.993 1.00 96.25 109 PRO A C 1
ATOM 886 O O . PRO A 1 109 ? -9.973 -3.624 7.602 1.00 96.25 109 PRO A O 1
ATOM 889 N N . VAL A 1 110 ? -8.316 -2.713 6.392 1.00 96.38 110 VAL A N 1
ATOM 890 C CA . VAL A 1 110 ? -8.869 -1.349 6.422 1.00 96.38 110 VAL A CA 1
ATOM 891 C C . VAL A 1 110 ? -10.213 -1.304 5.702 1.00 96.38 110 VAL A C 1
ATOM 893 O O . VAL A 1 110 ? -11.198 -0.822 6.254 1.00 96.38 110 VAL A O 1
ATOM 896 N N . ALA A 1 111 ? -10.283 -1.861 4.491 1.00 96.25 111 ALA A N 1
ATOM 897 C CA . ALA A 1 111 ? -11.519 -1.891 3.719 1.00 96.25 111 ALA A CA 1
ATOM 898 C C . ALA A 1 111 ? -12.636 -2.668 4.433 1.00 96.25 111 ALA A C 1
ATOM 900 O O . ALA A 1 111 ? -13.791 -2.262 4.364 1.00 96.25 111 ALA A O 1
ATOM 901 N N . ALA A 1 112 ? -12.312 -3.756 5.135 1.00 96.31 112 ALA A N 1
ATOM 902 C CA . ALA A 1 112 ? -13.279 -4.533 5.906 1.00 96.31 112 ALA A CA 1
ATOM 903 C C . ALA A 1 112 ? -13.951 -3.705 7.012 1.00 96.31 112 ALA A C 1
ATOM 905 O O . ALA A 1 112 ? -15.150 -3.865 7.226 1.00 96.31 112 ALA A O 1
ATOM 906 N N . VAL A 1 113 ? -13.198 -2.815 7.666 1.00 96.00 113 VAL A N 1
ATOM 907 C CA . VAL A 1 113 ? -13.711 -1.920 8.715 1.00 96.00 113 VAL A CA 1
ATOM 908 C C . VAL A 1 113 ? -14.471 -0.733 8.131 1.00 96.00 113 VAL A C 1
ATOM 910 O O . VAL A 1 113 ? -15.542 -0.395 8.621 1.00 96.00 113 VAL A O 1
ATOM 913 N N . LEU A 1 114 ? -13.939 -0.100 7.082 1.00 95.00 114 LEU A N 1
ATOM 914 C CA . LEU A 1 114 ? -14.529 1.120 6.516 1.00 95.00 114 LEU A CA 1
ATOM 915 C C . LEU A 1 114 ? -15.727 0.844 5.597 1.00 95.00 114 LEU A C 1
ATOM 917 O O . LEU A 1 114 ? -16.603 1.690 5.447 1.00 95.00 114 LEU A O 1
ATOM 921 N N . PHE A 1 115 ? -15.777 -0.335 4.975 1.00 95.44 115 PHE A N 1
ATOM 922 C CA . PHE A 1 115 ? -16.800 -0.702 3.995 1.00 95.44 115 PHE A CA 1
ATOM 923 C C . PHE A 1 115 ? -17.411 -2.090 4.272 1.00 95.44 115 PHE A C 1
ATOM 925 O O . PHE A 1 115 ? -17.423 -2.949 3.377 1.00 95.44 115 PHE A O 1
ATOM 932 N N . PRO A 1 116 ? -17.950 -2.343 5.482 1.00 94.12 116 PRO A N 1
ATOM 933 C CA . PRO A 1 116 ? -18.516 -3.644 5.835 1.00 94.12 116 PRO A CA 1
ATOM 934 C C . PRO A 1 116 ? -19.717 -4.005 4.950 1.00 94.12 116 PRO A C 1
ATOM 936 O O . PRO A 1 116 ? -19.870 -5.158 4.548 1.00 94.12 116 PRO A O 1
ATOM 939 N N . GLU A 1 117 ? -20.524 -3.015 4.562 1.00 93.62 117 GLU A N 1
ATOM 940 C CA . GLU A 1 117 ? -21.710 -3.211 3.717 1.00 93.62 117 GLU A CA 1
ATOM 941 C C . GLU A 1 117 ? -21.378 -3.461 2.237 1.00 93.62 117 GLU A C 1
ATOM 943 O O . GLU A 1 117 ? -22.187 -4.027 1.506 1.00 93.62 117 GLU A O 1
ATOM 948 N N . PHE A 1 118 ? -20.172 -3.091 1.794 1.00 91.50 118 PHE A N 1
ATOM 949 C CA . PHE A 1 118 ? -19.733 -3.224 0.399 1.00 91.50 118 PHE A CA 1
ATOM 950 C C . PHE A 1 118 ? -18.742 -4.373 0.199 1.00 91.50 118 PHE A C 1
ATOM 952 O O . PHE A 1 118 ? -18.043 -4.436 -0.812 1.00 91.50 118 PHE A O 1
ATOM 959 N N . GLY A 1 119 ? -18.661 -5.290 1.166 1.00 91.88 119 GLY A N 1
ATOM 960 C CA . GLY A 1 119 ? -17.789 -6.453 1.073 1.00 91.88 119 GLY A CA 1
ATOM 961 C C . GLY A 1 119 ? -16.305 -6.094 1.117 1.00 91.88 119 GLY A C 1
ATOM 962 O O . GLY A 1 119 ? -15.505 -6.779 0.483 1.00 91.88 119 GLY A O 1
ATOM 963 N N . GLY A 1 120 ? -15.901 -5.068 1.873 1.00 93.12 120 GLY A N 1
ATOM 964 C CA . GLY A 1 120 ? -14.492 -4.671 1.993 1.00 93.12 120 GLY A CA 1
ATOM 965 C C . GLY A 1 120 ? -13.551 -5.798 2.452 1.00 93.12 120 GLY A C 1
ATOM 966 O O . GLY A 1 120 ? -12.375 -5.812 2.101 1.00 93.12 120 GLY A O 1
ATOM 967 N N . ALA A 1 121 ? -14.078 -6.818 3.136 1.00 94.12 121 ALA A N 1
ATOM 968 C CA . ALA A 1 121 ? -13.344 -8.032 3.508 1.00 94.12 121 ALA A CA 1
ATOM 969 C C . ALA A 1 121 ? -13.063 -9.003 2.338 1.00 94.12 121 ALA A C 1
ATOM 971 O O . ALA A 1 121 ? -12.325 -9.973 2.509 1.00 94.12 121 ALA A O 1
ATOM 972 N N . SER A 1 122 ? -13.638 -8.772 1.156 1.00 94.62 122 SER A N 1
ATOM 973 C CA . SER A 1 122 ? -13.586 -9.688 0.006 1.00 94.62 122 SER A CA 1
ATOM 974 C C . SER A 1 122 ? -12.613 -9.272 -1.101 1.00 94.62 122 SER A C 1
ATOM 976 O O . SER A 1 122 ? -12.563 -9.928 -2.136 1.00 94.62 122 SER A O 1
ATOM 978 N N . LEU A 1 123 ? -11.803 -8.227 -0.886 1.00 92.94 123 LEU A N 1
ATOM 979 C CA . LEU A 1 123 ? -10.811 -7.781 -1.870 1.00 92.94 123 LEU A CA 1
ATOM 980 C C . LEU A 1 123 ? -9.827 -8.909 -2.237 1.00 92.94 123 LEU A C 1
ATOM 982 O O . LEU A 1 123 ? -9.066 -9.394 -1.394 1.00 92.94 123 LEU A O 1
ATOM 986 N N . ASP A 1 124 ? -9.821 -9.305 -3.508 1.00 91.38 124 ASP A N 1
ATOM 987 C CA . ASP A 1 124 ? -9.016 -10.410 -4.044 1.00 91.38 124 ASP A CA 1
ATOM 988 C C . ASP A 1 124 ? -8.187 -10.021 -5.282 1.00 91.38 124 ASP A C 1
ATOM 990 O O . ASP A 1 124 ? -7.310 -10.776 -5.716 1.00 91.38 124 ASP A O 1
ATOM 994 N N . ARG A 1 125 ? -8.415 -8.820 -5.826 1.00 89.12 125 ARG A N 1
ATOM 995 C CA . ARG A 1 125 ? -7.778 -8.323 -7.043 1.00 89.12 125 ARG A CA 1
ATOM 996 C C . ARG A 1 125 ? -7.341 -6.870 -6.902 1.00 89.12 125 ARG A C 1
ATOM 998 O O . ARG A 1 125 ? -8.085 -6.028 -6.415 1.00 89.12 125 ARG A O 1
ATOM 1005 N N . GLN A 1 126 ? -6.156 -6.575 -7.432 1.00 90.06 126 GLN A N 1
ATOM 1006 C CA . GLN A 1 126 ? -5.646 -5.215 -7.593 1.00 90.06 126 GLN A CA 1
ATOM 1007 C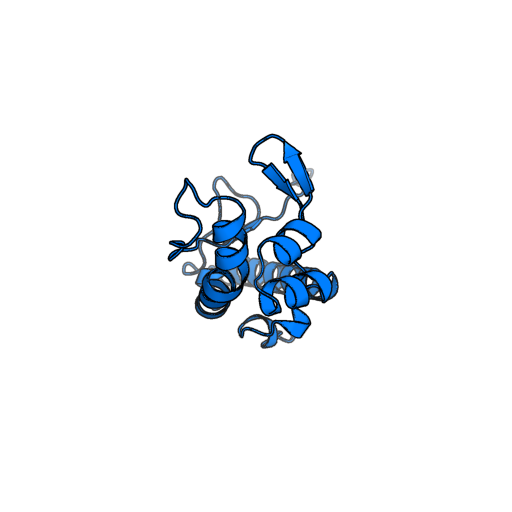 C . GLN A 1 126 ? -5.267 -4.936 -9.048 1.00 90.06 126 GLN A C 1
ATOM 1009 O O . GLN A 1 126 ? -4.950 -5.854 -9.815 1.00 90.06 126 GLN A O 1
ATOM 1014 N N . GLN A 1 127 ? -5.291 -3.652 -9.400 1.00 87.69 127 GLN A N 1
ATOM 1015 C CA . GLN A 1 127 ? -4.639 -3.108 -10.583 1.00 87.69 127 GLN A CA 1
ATOM 1016 C C . GLN A 1 127 ? -3.863 -1.853 -10.174 1.00 87.69 127 GLN A C 1
ATOM 1018 O O . GLN A 1 127 ? -4.453 -0.796 -9.970 1.00 87.69 127 GLN A O 1
ATOM 1023 N N . SER A 1 128 ? -2.545 -1.978 -10.044 1.00 88.88 128 SER A N 1
ATOM 1024 C CA . SER A 1 128 ? -1.669 -0.877 -9.632 1.00 88.88 128 SER A CA 1
ATOM 1025 C C . SER A 1 128 ? -0.893 -0.273 -10.796 1.00 88.88 128 SER A C 1
ATOM 1027 O O . SER A 1 128 ? -0.313 -0.990 -11.620 1.00 88.88 128 SER A O 1
ATOM 1029 N N . PHE A 1 129 ? -0.824 1.052 -10.807 1.00 86.56 129 PHE A N 1
ATOM 1030 C CA . PHE A 1 129 ? -0.034 1.840 -11.738 1.00 86.56 129 PHE A CA 1
ATOM 1031 C C . PHE A 1 129 ? 0.472 3.116 -11.053 1.00 86.56 129 PHE A C 1
ATOM 1033 O O . PHE A 1 129 ? -0.175 3.623 -10.138 1.00 86.56 129 PHE A O 1
ATOM 1040 N N . ALA A 1 130 ? 1.620 3.619 -11.495 1.00 84.88 130 ALA A N 1
ATOM 1041 C CA . ALA A 1 130 ? 2.102 4.955 -11.160 1.00 84.88 130 ALA A CA 1
ATOM 1042 C C . ALA A 1 130 ? 1.762 5.897 -12.316 1.00 84.88 130 ALA A C 1
ATOM 1044 O O . ALA A 1 130 ? 1.887 5.496 -13.471 1.00 84.88 130 ALA A O 1
ATOM 1045 N N . LEU A 1 131 ? 1.319 7.117 -12.013 1.00 80.75 131 LEU A N 1
ATOM 1046 C CA . LEU A 1 131 ? 1.124 8.185 -12.994 1.00 80.75 131 LEU A CA 1
ATOM 1047 C C . LEU A 1 131 ? 2.064 9.329 -12.651 1.00 80.75 131 LEU A C 1
ATOM 1049 O O . LEU A 1 131 ? 2.175 9.686 -11.476 1.00 80.75 131 LEU A O 1
ATOM 1053 N N . MET A 1 132 ? 2.678 9.934 -13.662 1.00 74.19 132 MET A N 1
ATOM 1054 C CA . MET A 1 132 ? 3.389 11.195 -13.488 1.00 74.19 132 MET A CA 1
ATOM 1055 C C . MET A 1 132 ? 2.602 12.298 -14.167 1.00 74.19 132 MET A C 1
ATOM 1057 O O . MET A 1 132 ? 2.203 12.202 -15.327 1.00 74.19 132 MET A O 1
ATOM 1061 N N . TYR A 1 133 ? 2.381 13.361 -13.413 1.00 70.44 133 TYR A N 1
ATOM 1062 C CA . TYR A 1 133 ? 1.726 14.555 -13.902 1.00 70.44 133 TYR A CA 1
ATOM 1063 C C . TYR A 1 133 ? 2.779 15.651 -14.008 1.00 70.44 133 TYR A C 1
ATOM 1065 O O . TYR A 1 133 ? 3.406 16.018 -13.016 1.00 70.44 133 TYR A O 1
ATOM 1073 N N . GLY A 1 134 ? 2.981 16.166 -15.216 1.00 66.12 134 GLY A N 1
ATOM 1074 C CA . GLY A 1 134 ? 3.913 17.248 -15.505 1.00 66.12 134 GLY A CA 1
ATOM 1075 C C . GLY A 1 134 ? 3.473 18.012 -16.748 1.00 66.12 134 GLY A C 1
ATOM 1076 O O . GLY A 1 134 ? 2.718 17.497 -17.567 1.00 66.12 134 GLY A O 1
ATOM 1077 N N . TYR A 1 135 ? 3.924 19.259 -16.885 1.00 48.62 135 TYR A N 1
ATOM 1078 C CA . TYR A 1 135 ? 3.723 20.015 -18.119 1.00 48.62 135 TYR A CA 1
ATOM 1079 C C . TYR A 1 135 ? 4.620 19.425 -19.212 1.00 48.62 135 TYR A C 1
ATOM 1081 O O . TYR A 1 135 ? 5.839 19.596 -19.179 1.00 48.62 135 TYR A O 1
ATOM 1089 N N . ILE A 1 136 ? 4.024 18.785 -20.213 1.00 53.62 136 ILE A N 1
ATOM 1090 C CA . ILE A 1 136 ? 4.636 18.658 -21.538 1.00 53.62 136 ILE A CA 1
ATOM 1091 C C . ILE A 1 136 ? 4.812 20.052 -22.140 1.00 53.62 136 ILE A C 1
ATOM 1093 O O . ILE A 1 136 ? 3.903 20.630 -22.737 1.00 53.62 136 ILE A O 1
ATOM 1097 N N . GLY A 1 137 ? 6.001 20.622 -21.974 1.00 45.06 137 GLY A N 1
ATOM 1098 C CA . GLY A 1 137 ? 6.449 21.694 -22.849 1.00 45.06 137 GLY A CA 1
ATOM 1099 C C . GLY A 1 137 ? 6.628 21.117 -24.249 1.00 45.06 137 GLY A C 1
ATOM 1100 O O . GLY A 1 137 ? 7.480 20.254 -24.454 1.00 45.06 137 GLY A O 1
ATOM 1101 N N . TYR A 1 138 ? 5.829 21.572 -25.215 1.00 39.16 138 TYR A N 1
ATOM 1102 C CA . TYR A 1 138 ? 6.186 21.398 -26.621 1.00 39.16 138 TYR A CA 1
ATOM 1103 C C . TYR A 1 138 ? 7.588 21.994 -26.829 1.00 39.16 138 TYR A C 1
ATOM 1105 O O . TYR A 1 138 ? 7.843 23.083 -26.308 1.00 39.16 138 TYR A O 1
ATOM 1113 N N . PRO A 1 139 ? 8.503 21.324 -27.552 1.00 43.94 139 PRO A N 1
ATOM 1114 C CA . PRO A 1 139 ? 9.760 21.954 -27.921 1.00 43.94 139 PRO A CA 1
ATOM 1115 C C . PRO A 1 139 ? 9.429 23.197 -28.752 1.00 43.94 139 PRO A C 1
ATOM 1117 O O . PRO A 1 139 ? 8.729 23.094 -29.762 1.00 43.94 139 PRO A O 1
ATOM 1120 N N . GLU A 1 140 ? 9.874 24.368 -28.296 1.00 41.66 140 GLU A N 1
ATOM 1121 C CA . GLU A 1 140 ? 9.834 25.574 -29.118 1.00 41.66 140 GLU A CA 1
ATOM 1122 C C . GLU A 1 140 ? 10.633 25.298 -30.400 1.00 41.66 140 GLU A C 1
ATOM 1124 O O . GLU A 1 140 ? 11.745 24.764 -30.345 1.00 41.66 140 GLU A O 1
ATOM 1129 N N . GLY A 1 141 ? 9.984 25.549 -31.540 1.00 44.47 141 GLY A N 1
ATOM 1130 C CA . GLY A 1 141 ? 10.527 25.316 -32.879 1.00 44.47 141 GLY A CA 1
ATOM 1131 C C . GLY A 1 141 ? 11.573 26.330 -33.311 1.00 44.47 141 GLY A C 1
ATOM 1132 O O . GLY A 1 141 ? 11.686 27.399 -32.673 1.00 44.47 141 GLY A O 1
#